Protein AF-A0A1B6MSQ4-F1 (afdb_monomer_lite)

Organism: NCBI:txid36148

Foldseek 3Di:
DPPDDDDPVRCPPDQADPVPRHGDDPDDDDPVVVVVVLQDFDFAPQPPGRDTAGRVGDCCNVVPQRDWDADPVDRDIDRNVCNVVCCCPVVVVADEAADDDPDDDDPPDDPLDWDKDWHWYAYPNHIDIDIDIDDSCVVPPD

pLDDT: mean 85.63, std 10.19, range [42.62, 96.56]

Structure (mmCIF, N/CA/C/O backbone):
data_AF-A0A1B6MSQ4-F1
#
_entry.id   AF-A0A1B6MSQ4-F1
#
loop_
_atom_site.group_PDB
_atom_site.id
_atom_site.type_symbol
_atom_site.label_atom_id
_atom_site.label_alt_id
_atom_site.label_comp_id
_atom_site.label_asym_id
_atom_site.label_entity_id
_atom_site.label_seq_id
_atom_site.pdbx_PDB_ins_code
_atom_site.Cartn_x
_atom_site.Cartn_y
_atom_site.Cartn_z
_atom_site.occupancy
_atom_site.B_iso_or_equiv
_atom_site.auth_seq_id
_atom_site.auth_comp_id
_atom_site.auth_asym_id
_atom_site.auth_atom_id
_atom_site.pdbx_PDB_model_num
ATOM 1 N N . VAL A 1 1 ? -22.504 -5.077 39.382 1.00 49.75 1 VAL A N 1
ATOM 2 C CA . VAL A 1 1 ? -21.804 -4.067 38.550 1.00 49.75 1 VAL A CA 1
ATOM 3 C C . VAL A 1 1 ? -22.220 -4.302 37.110 1.00 49.75 1 VAL A C 1
ATOM 5 O O . VAL A 1 1 ? -22.017 -5.408 36.628 1.00 49.75 1 VAL A O 1
ATOM 8 N N . ASN A 1 2 ? -22.830 -3.316 36.450 1.00 59.34 2 ASN A N 1
ATOM 9 C CA . ASN A 1 2 ? -23.130 -3.390 35.017 1.00 59.34 2 ASN A CA 1
ATOM 10 C C . ASN A 1 2 ? -21.848 -3.017 34.259 1.00 59.34 2 ASN A C 1
ATOM 12 O O . ASN A 1 2 ? -21.526 -1.840 34.126 1.00 59.34 2 ASN A O 1
ATOM 16 N N . GLY A 1 3 ? -21.047 -4.013 33.881 1.00 75.25 3 GLY A N 1
ATOM 17 C CA . GLY A 1 3 ? -19.721 -3.817 33.285 1.00 75.25 3 GLY A CA 1
ATOM 18 C C . GLY A 1 3 ? -19.771 -3.388 31.816 1.00 75.25 3 GLY A C 1
ATOM 19 O O . GLY A 1 3 ? -19.334 -4.142 30.955 1.00 75.25 3 GLY A O 1
ATOM 20 N N . HIS A 1 4 ? -20.309 -2.202 31.515 1.00 83.69 4 HIS A N 1
ATOM 21 C CA . HIS A 1 4 ? -20.303 -1.651 30.156 1.00 83.69 4 HIS A CA 1
ATOM 22 C C . HIS A 1 4 ? -18.976 -0.948 29.856 1.00 83.69 4 HIS A C 1
ATOM 24 O O . HIS A 1 4 ? -18.609 0.023 30.520 1.00 83.69 4 HIS A O 1
ATOM 30 N N . LEU A 1 5 ? -18.268 -1.436 28.839 1.00 84.62 5 LEU A N 1
ATOM 31 C CA . LEU A 1 5 ? -16.985 -0.898 28.395 1.00 84.62 5 LEU A CA 1
ATOM 32 C C . LEU A 1 5 ? -17.186 0.013 27.181 1.00 84.62 5 LEU A C 1
ATOM 34 O O . LEU A 1 5 ? -17.894 -0.342 26.242 1.00 84.62 5 LEU A O 1
ATOM 38 N N . LEU A 1 6 ? -16.531 1.173 27.192 1.00 84.62 6 LEU A N 1
ATOM 39 C CA . LEU A 1 6 ? -16.434 2.086 26.052 1.00 84.62 6 LEU A CA 1
ATOM 40 C C . LEU A 1 6 ? -14.961 2.419 25.813 1.00 84.62 6 LEU A C 1
ATOM 42 O O . LEU A 1 6 ? -14.195 2.560 26.770 1.00 84.62 6 LEU A O 1
ATOM 46 N N . CYS A 1 7 ? -14.564 2.575 24.549 1.00 85.44 7 CYS A N 1
ATOM 47 C CA . CYS A 1 7 ? -13.234 3.087 24.234 1.00 85.44 7 CYS A CA 1
ATOM 48 C C . CYS A 1 7 ? -13.124 4.570 24.633 1.00 85.44 7 CYS A C 1
ATOM 50 O O . CYS A 1 7 ? -14.132 5.270 24.763 1.00 85.44 7 CYS A O 1
ATOM 52 N N . GLY A 1 8 ? -11.893 5.061 24.807 1.00 82.25 8 GLY A N 1
ATOM 53 C CA . GLY A 1 8 ? -11.646 6.448 25.215 1.00 82.25 8 GLY A CA 1
ATOM 54 C C . GLY A 1 8 ? -12.321 7.467 24.293 1.00 82.25 8 GLY A C 1
ATOM 55 O O . GLY A 1 8 ? -12.971 8.381 24.786 1.00 82.25 8 GLY A O 1
ATOM 56 N N . GLY A 1 9 ? -12.260 7.249 22.974 1.00 86.44 9 GLY A N 1
ATOM 57 C CA . GLY A 1 9 ? -12.909 8.118 21.987 1.00 86.44 9 GLY A CA 1
ATOM 58 C C . GLY A 1 9 ? -14.434 8.155 22.117 1.00 86.44 9 GLY A C 1
ATOM 59 O O . GLY A 1 9 ? -15.012 9.234 22.109 1.00 86.44 9 GLY A O 1
ATOM 60 N N . CYS A 1 10 ? -15.085 7.004 22.314 1.00 87.19 10 CYS A N 1
ATOM 61 C CA . CYS A 1 10 ? -16.539 6.936 22.494 1.00 87.19 10 CYS A CA 1
ATOM 62 C C . CYS A 1 10 ? -17.005 7.447 23.866 1.00 87.19 10 CYS A C 1
ATOM 64 O O . CYS A 1 10 ? -18.160 7.837 23.999 1.00 87.19 10 CYS A O 1
ATOM 66 N N . LYS A 1 11 ? -16.140 7.434 24.890 1.00 87.00 11 LYS A N 1
ATOM 67 C CA . LYS A 1 11 ? -16.438 8.020 26.208 1.00 87.00 11 LYS A CA 1
ATOM 68 C C . LYS A 1 11 ? -16.341 9.548 26.188 1.00 87.00 11 LYS A C 1
ATOM 70 O O . LYS A 1 11 ? -17.027 10.203 26.973 1.00 87.00 11 LYS A O 1
ATOM 75 N N . THR A 1 12 ? -15.494 10.125 25.335 1.00 87.12 12 THR A N 1
ATOM 76 C CA . THR A 1 12 ? -15.294 11.577 25.267 1.00 87.12 12 THR A CA 1
ATOM 77 C C . THR A 1 12 ? -16.622 12.307 25.070 1.00 87.12 12 THR A C 1
ATOM 79 O O . THR A 1 12 ? -17.349 12.054 24.117 1.00 87.12 12 THR A O 1
ATOM 82 N N . GLY A 1 13 ? -16.941 13.224 25.987 1.00 85.94 13 GLY A N 1
ATOM 83 C CA . GLY A 1 13 ? -18.178 14.009 25.944 1.00 85.94 13 GLY A CA 1
ATOM 84 C C . GLY A 1 13 ? -19.394 13.359 26.616 1.00 85.94 13 GLY A C 1
ATOM 85 O O . GLY A 1 13 ? -20.425 14.017 26.739 1.00 85.94 13 GLY A O 1
ATOM 86 N N . LEU A 1 14 ? -19.289 12.120 27.113 1.00 89.19 14 LEU A N 1
ATOM 87 C CA . LEU A 1 14 ? -20.363 11.446 27.849 1.00 89.19 14 LEU A CA 1
ATOM 88 C C . LEU A 1 14 ? -20.107 11.477 29.363 1.00 89.19 14 LEU A C 1
ATOM 90 O O . LEU A 1 14 ? -19.044 11.074 29.835 1.00 89.19 14 LEU A O 1
ATOM 94 N N . LYS A 1 15 ? -21.109 11.915 30.136 1.00 87.94 15 LYS A N 1
ATOM 95 C CA . LYS A 1 15 ? -21.097 11.838 31.612 1.00 87.94 15 LYS A CA 1
ATOM 96 C C . LYS A 1 15 ? -21.634 10.501 32.127 1.00 87.94 15 LYS A C 1
ATOM 98 O O . LYS A 1 15 ? -21.076 9.934 33.064 1.00 87.94 15 LYS A O 1
ATOM 103 N N . ASP A 1 16 ? -22.657 9.981 31.454 1.00 91.00 16 ASP A N 1
ATOM 104 C CA . ASP A 1 16 ? -23.364 8.760 31.826 1.00 91.00 16 ASP A CA 1
ATOM 105 C C . ASP A 1 16 ? -23.311 7.724 30.698 1.00 91.00 16 ASP A C 1
ATOM 107 O O . ASP A 1 16 ? -23.206 8.056 29.515 1.00 91.00 16 ASP A O 1
ATOM 111 N N . CYS A 1 17 ? -23.407 6.447 31.064 1.00 88.25 17 CYS A N 1
ATOM 112 C CA . CYS A 1 17 ? -23.459 5.340 30.122 1.00 88.25 17 CYS A CA 1
ATOM 113 C C . CYS A 1 17 ? -24.724 5.430 29.247 1.00 88.25 17 CYS A C 1
ATOM 115 O O . CYS A 1 17 ? -25.828 5.465 29.793 1.00 88.25 17 CYS A O 1
ATOM 117 N N . PRO A 1 18 ? -24.619 5.369 27.907 1.00 89.94 18 PRO A N 1
ATOM 118 C CA . PRO A 1 18 ? -25.787 5.448 27.028 1.00 89.94 18 PRO A CA 1
ATOM 119 C C . PRO A 1 18 ? -26.737 4.248 27.185 1.00 89.94 18 PRO A C 1
ATOM 121 O O . PRO A 1 18 ? -27.929 4.371 26.918 1.00 89.94 18 PRO A O 1
ATOM 124 N N . THR A 1 19 ? -26.233 3.101 27.656 1.00 89.50 19 THR A N 1
ATOM 125 C CA . THR A 1 19 ? -27.015 1.865 27.811 1.00 89.50 19 THR A CA 1
ATOM 126 C C . THR A 1 19 ? -27.775 1.809 29.135 1.00 89.50 19 THR A C 1
ATOM 128 O O . THR A 1 19 ? -28.950 1.458 29.153 1.00 89.50 19 THR A O 1
ATOM 131 N N . CYS A 1 20 ? -27.125 2.140 30.259 1.00 91.56 20 CYS A N 1
ATOM 132 C CA . CYS A 1 20 ? -27.728 2.012 31.596 1.00 91.56 20 CYS A CA 1
ATOM 133 C C . CYS A 1 20 ? -27.942 3.338 32.339 1.00 91.56 20 CYS A C 1
ATOM 135 O O . CYS A 1 20 ? -28.482 3.318 33.441 1.00 91.56 20 CYS A O 1
ATOM 137 N N . ARG A 1 21 ? -27.527 4.476 31.763 1.00 90.19 21 ARG A N 1
ATOM 138 C CA . ARG A 1 21 ? -27.639 5.833 32.337 1.00 90.19 21 ARG A CA 1
ATOM 139 C C . ARG A 1 21 ? -26.936 6.029 33.688 1.00 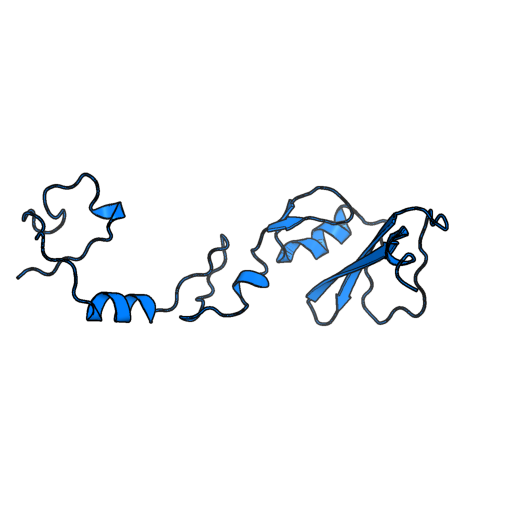90.19 21 ARG A C 1
ATOM 141 O O . ARG A 1 21 ? -27.248 6.964 34.412 1.00 90.19 21 ARG A O 1
ATOM 148 N N . GLN A 1 22 ? -25.994 5.152 34.036 1.00 89.25 22 GLN A N 1
ATOM 149 C CA . GLN A 1 22 ? -25.162 5.286 35.235 1.00 89.25 22 GLN A CA 1
ATOM 150 C C . GLN A 1 22 ? -23.875 6.053 34.914 1.00 89.25 22 GLN A C 1
ATOM 152 O O . GLN A 1 22 ? -23.328 5.888 33.821 1.00 89.25 22 GLN A O 1
ATOM 157 N N . GLN A 1 23 ? -23.370 6.833 35.875 1.00 88.19 23 GLN A N 1
ATOM 158 C CA . GLN A 1 23 ? -22.077 7.511 35.748 1.00 88.19 23 GLN A CA 1
ATOM 159 C C . GLN A 1 23 ? -20.950 6.510 35.500 1.00 88.19 23 GLN A C 1
ATOM 161 O O . GLN A 1 23 ? -20.929 5.405 36.053 1.00 88.19 23 GLN A O 1
ATOM 166 N N . PHE A 1 24 ? -19.986 6.911 34.674 1.00 85.81 24 PHE A N 1
ATOM 167 C CA . PHE A 1 24 ? -18.800 6.098 34.448 1.00 85.81 24 PHE A CA 1
ATOM 168 C C . PHE A 1 24 ? -17.953 5.999 35.713 1.00 85.81 24 PHE A C 1
ATOM 170 O O . PHE A 1 24 ? -17.688 6.995 36.379 1.00 85.81 24 PHE A O 1
ATOM 177 N N . SER A 1 25 ? -17.449 4.798 35.988 1.00 82.06 25 SER A N 1
ATOM 178 C CA . SER A 1 25 ? -16.410 4.624 36.996 1.00 82.06 25 SER A CA 1
ATOM 179 C C . SER A 1 25 ? -15.112 5.318 36.562 1.00 82.06 25 SER A C 1
ATOM 181 O O . SER A 1 25 ? -14.761 5.331 35.375 1.00 82.06 25 SER A O 1
ATOM 183 N N . GLU A 1 26 ? -14.378 5.864 37.532 1.00 78.25 26 GLU A N 1
ATOM 184 C CA . GLU A 1 26 ? -12.991 6.312 37.348 1.00 78.25 26 GLU A CA 1
ATOM 185 C C . GLU A 1 26 ? -12.004 5.135 37.284 1.00 78.25 26 GLU A C 1
ATOM 187 O O . GLU A 1 26 ? -10.864 5.291 36.843 1.00 78.25 26 GLU A O 1
ATOM 192 N N . VAL A 1 27 ? -12.446 3.936 37.682 1.00 78.75 27 VAL A N 1
ATOM 193 C CA . VAL A 1 27 ? -11.639 2.719 37.636 1.00 78.75 27 VAL A CA 1
ATOM 194 C C . VAL A 1 27 ? -11.386 2.341 36.179 1.00 78.75 27 VAL A C 1
ATOM 196 O O . VAL A 1 27 ? -12.312 2.097 35.402 1.00 78.75 27 VAL A O 1
ATOM 199 N N . LYS A 1 28 ? -10.106 2.289 35.804 1.00 75.12 28 LYS A N 1
ATOM 200 C CA . LYS A 1 28 ? -9.688 1.854 34.470 1.00 75.12 28 LYS A CA 1
ATOM 201 C C . LYS A 1 28 ? -10.002 0.363 34.271 1.00 75.12 28 LYS A C 1
ATOM 203 O O . LYS A 1 28 ? -9.918 -0.401 35.236 1.00 75.12 28 LYS A O 1
ATOM 208 N N . PRO A 1 29 ? -10.319 -0.072 33.035 1.00 78.38 29 PRO A N 1
ATOM 209 C CA . PRO A 1 29 ? -10.441 -1.490 32.713 1.00 78.38 29 PRO A CA 1
ATOM 210 C C . PRO A 1 29 ? -9.205 -2.269 33.174 1.00 78.38 29 PRO A C 1
ATOM 212 O O . PRO A 1 29 ? -8.087 -1.749 33.157 1.00 78.38 29 PRO A O 1
ATOM 215 N N . THR A 1 30 ? -9.404 -3.516 33.597 1.00 81.25 30 THR A N 1
ATOM 216 C CA . THR A 1 30 ? -8.301 -4.362 34.057 1.00 81.25 30 THR A CA 1
ATOM 217 C C . THR A 1 30 ? -7.332 -4.650 32.913 1.00 81.25 30 THR A C 1
ATOM 219 O O . THR A 1 30 ? -7.728 -4.750 31.751 1.00 81.25 30 THR A O 1
ATOM 222 N N . ARG A 1 31 ? -6.053 -4.858 33.248 1.00 82.19 31 ARG A N 1
ATOM 223 C CA . ARG A 1 31 ? -5.012 -5.251 32.283 1.00 82.19 31 ARG A CA 1
ATOM 224 C C . ARG A 1 31 ? -5.423 -6.468 31.443 1.00 82.19 31 ARG A C 1
ATOM 226 O O . ARG A 1 31 ? -5.102 -6.525 30.263 1.00 82.19 31 ARG A O 1
ATOM 233 N N . THR A 1 32 ? -6.162 -7.405 32.033 1.00 84.81 32 THR A N 1
ATOM 234 C CA . THR A 1 32 ? -6.684 -8.593 31.347 1.00 84.81 32 THR A CA 1
ATOM 235 C C . THR A 1 32 ? -7.574 -8.233 30.157 1.00 84.81 32 THR A C 1
ATOM 237 O O . THR A 1 32 ? -7.448 -8.852 29.110 1.00 84.81 32 THR A O 1
ATOM 240 N N . ILE A 1 33 ? -8.437 -7.218 30.278 1.00 84.75 33 ILE A N 1
ATOM 241 C CA . ILE A 1 33 ? -9.308 -6.784 29.175 1.00 84.75 33 ILE A CA 1
ATOM 242 C C . ILE A 1 33 ? -8.470 -6.232 28.022 1.00 84.75 33 ILE A C 1
ATOM 244 O O . ILE A 1 33 ? -8.709 -6.592 26.875 1.00 84.75 33 ILE A O 1
ATOM 248 N N . THR A 1 34 ? -7.464 -5.407 28.317 1.00 82.56 34 THR A N 1
ATOM 249 C CA . THR A 1 34 ? -6.555 -4.875 27.291 1.00 82.56 34 THR A CA 1
ATOM 250 C C . THR A 1 34 ? -5.799 -5.996 26.582 1.00 82.56 34 THR A C 1
ATOM 252 O O . THR A 1 34 ? -5.786 -6.034 25.362 1.00 82.56 34 THR A O 1
ATOM 255 N N . GLN A 1 35 ? -5.272 -6.973 27.326 1.00 87.75 35 GLN A N 1
ATOM 256 C CA . GLN A 1 35 ? -4.574 -8.125 26.745 1.00 87.75 35 GLN A CA 1
ATOM 257 C C . GLN A 1 35 ? -5.473 -8.983 25.849 1.00 87.75 35 GLN A C 1
ATOM 259 O O . GLN A 1 35 ? -5.011 -9.499 24.837 1.00 87.75 35 GLN A O 1
ATOM 264 N N . VAL A 1 36 ? -6.749 -9.143 26.216 1.00 88.25 36 VAL A N 1
ATOM 265 C CA . VAL A 1 36 ? -7.723 -9.844 25.372 1.00 88.25 36 VAL A CA 1
ATOM 266 C C . VAL A 1 36 ? -7.965 -9.060 24.088 1.00 88.25 36 VAL A C 1
ATOM 268 O O . VAL A 1 36 ? -7.920 -9.660 23.023 1.00 88.25 36 VAL A O 1
ATOM 271 N N . LEU A 1 37 ? -8.179 -7.743 24.172 1.00 85.44 37 LEU A N 1
ATOM 272 C CA . LEU A 1 37 ? -8.384 -6.890 22.997 1.00 85.44 37 LEU A CA 1
ATOM 273 C C . LEU A 1 37 ? -7.176 -6.914 22.051 1.00 85.44 37 LEU A C 1
ATOM 275 O O . LEU A 1 37 ? -7.363 -7.061 20.849 1.00 85.44 37 LEU A O 1
ATOM 279 N N . ASP A 1 38 ? -5.960 -6.842 22.593 1.00 86.12 38 ASP A N 1
ATOM 280 C CA . ASP A 1 38 ? -4.717 -6.867 21.812 1.00 86.12 38 ASP A CA 1
ATOM 281 C C . ASP A 1 38 ? -4.468 -8.226 21.136 1.00 86.12 38 ASP A C 1
ATOM 283 O O . ASP A 1 38 ? -3.752 -8.301 20.143 1.00 86.12 38 ASP A O 1
ATOM 287 N N . ALA A 1 39 ? -5.056 -9.305 21.661 1.00 88.75 39 ALA A N 1
ATOM 288 C CA . ALA A 1 39 ? -4.966 -10.651 21.101 1.00 88.75 39 ALA A CA 1
ATOM 289 C C . ALA A 1 39 ? -6.052 -10.954 20.052 1.00 88.75 39 ALA A C 1
ATOM 291 O O . ALA A 1 39 ? -6.069 -12.053 19.491 1.00 88.75 39 ALA A O 1
ATOM 292 N N . LEU A 1 40 ? -6.971 -10.021 19.782 1.00 89.44 40 LEU A N 1
ATOM 293 C CA . LEU A 1 40 ? -7.979 -10.196 18.741 1.00 89.44 40 LEU A CA 1
ATOM 294 C C . LEU A 1 40 ? -7.416 -9.793 17.371 1.00 89.44 40 LEU A C 1
ATOM 296 O O . LEU A 1 40 ? -6.747 -8.766 17.261 1.00 89.44 40 LEU A O 1
ATOM 300 N N . PRO A 1 41 ? -7.715 -10.555 16.304 1.00 90.69 41 PRO A N 1
ATOM 301 C CA . PRO A 1 41 ? -7.441 -10.111 14.947 1.00 90.69 41 PRO A CA 1
ATOM 302 C C . PRO A 1 41 ? -8.132 -8.777 14.657 1.00 90.69 41 PRO A C 1
ATOM 304 O O . PRO A 1 41 ? -9.305 -8.584 14.992 1.00 90.69 41 PRO A O 1
ATOM 307 N N . THR A 1 42 ? -7.422 -7.872 13.999 1.00 89.81 42 THR A N 1
ATOM 308 C CA . THR A 1 42 ? -7.964 -6.587 13.549 1.00 89.81 42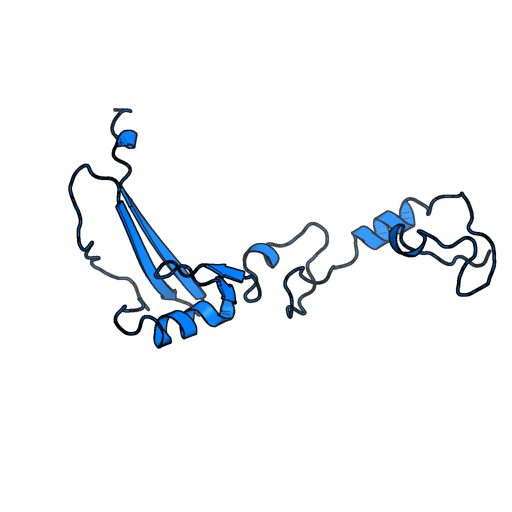 THR A CA 1
ATOM 309 C C . THR A 1 42 ? -8.301 -6.663 12.069 1.00 89.81 42 THR A C 1
ATOM 311 O O . THR A 1 42 ? -7.752 -7.481 11.342 1.00 89.81 42 THR A O 1
ATOM 314 N N . ARG A 1 43 ? -9.216 -5.826 11.578 1.00 92.06 43 ARG A N 1
ATOM 315 C CA . ARG A 1 43 ? -9.395 -5.690 10.125 1.00 92.06 43 ARG A CA 1
ATOM 316 C C . ARG A 1 43 ? -8.194 -4.959 9.532 1.00 92.06 43 ARG A C 1
ATOM 318 O O . ARG A 1 43 ? -7.672 -4.045 10.168 1.00 92.06 43 ARG A O 1
ATOM 325 N N . CYS A 1 44 ? -7.807 -5.337 8.317 1.00 94.00 44 CYS A N 1
ATOM 326 C CA . CYS A 1 44 ? -6.830 -4.596 7.529 1.00 94.00 44 CYS A CA 1
ATOM 327 C C . CYS A 1 44 ? -7.192 -3.102 7.480 1.00 94.00 44 CYS A C 1
ATOM 329 O O . CYS A 1 44 ? -8.355 -2.746 7.272 1.00 94.00 44 CYS A O 1
ATOM 331 N N . LYS A 1 45 ? -6.197 -2.223 7.644 1.00 92.62 45 LYS A N 1
ATOM 332 C CA . LYS A 1 45 ? -6.400 -0.765 7.599 1.00 92.62 45 LYS A CA 1
ATOM 333 C C . LYS A 1 45 ? -6.818 -0.216 6.232 1.00 92.62 45 LYS A C 1
ATOM 335 O O . LYS A 1 45 ? -7.324 0.904 6.158 1.00 92.62 45 LYS A O 1
ATOM 340 N N . HIS A 1 46 ? -6.571 -0.957 5.151 1.00 94.44 46 HIS A N 1
ATOM 341 C CA . HIS A 1 46 ? -6.856 -0.498 3.792 1.00 94.44 46 HIS A CA 1
ATOM 342 C C . HIS A 1 46 ? -8.346 -0.616 3.484 1.00 94.44 46 HIS A C 1
ATOM 344 O O . HIS A 1 46 ? -8.968 -1.656 3.716 1.00 94.44 46 HIS A O 1
ATOM 350 N N . LYS A 1 47 ? -8.929 0.463 2.949 1.00 92.00 47 LYS A N 1
ATOM 351 C CA . LYS A 1 47 ? -10.361 0.518 2.628 1.00 92.00 47 LYS A CA 1
ATOM 352 C C . LYS A 1 47 ? -10.737 -0.620 1.678 1.00 92.00 47 LYS A C 1
ATOM 354 O O . LYS A 1 47 ? -10.007 -0.919 0.742 1.00 92.00 47 LYS A O 1
ATOM 359 N N . ASN A 1 48 ? -11.912 -1.208 1.893 1.00 92.88 48 ASN A N 1
ATOM 360 C CA . ASN A 1 48 ? -12.465 -2.315 1.102 1.00 92.88 48 ASN A CA 1
ATOM 361 C C . ASN A 1 48 ? -11.724 -3.661 1.235 1.00 92.88 48 ASN A C 1
ATOM 363 O O . ASN A 1 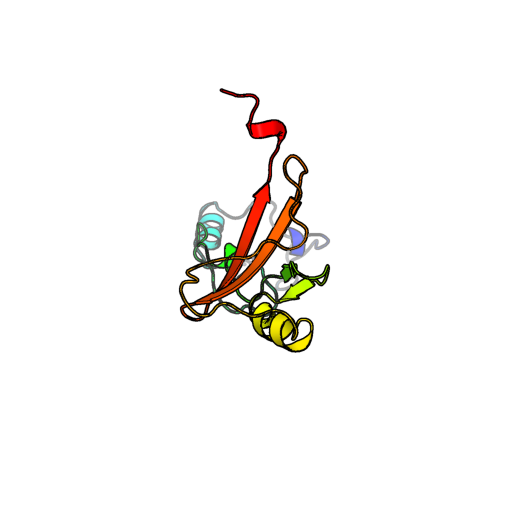48 ? -12.151 -4.633 0.616 1.00 92.88 48 ASN A O 1
ATOM 367 N N . CYS A 1 49 ? -10.676 -3.755 2.061 1.00 94.31 49 CYS A N 1
ATOM 368 C CA . CYS A 1 49 ? -10.103 -5.041 2.437 1.00 94.31 49 CYS A CA 1
ATOM 369 C C . CYS A 1 49 ? -10.868 -5.644 3.625 1.00 94.31 49 CYS A C 1
ATOM 371 O O . CYS A 1 49 ? -11.011 -5.022 4.677 1.00 94.31 49 CYS A O 1
ATOM 373 N N . GLU A 1 50 ? -11.341 -6.880 3.472 1.00 94.50 50 GLU A N 1
ATOM 374 C CA . GLU A 1 50 ? -12.076 -7.599 4.523 1.00 94.50 50 GLU A CA 1
ATOM 375 C C . GLU A 1 50 ? -11.208 -8.591 5.309 1.00 94.50 50 GLU A C 1
ATOM 377 O O . GLU A 1 50 ? -11.698 -9.258 6.220 1.00 94.50 50 GLU A O 1
ATOM 382 N N . VAL A 1 51 ? -9.916 -8.684 4.981 1.00 93.69 51 VAL A N 1
ATOM 383 C CA . VAL A 1 51 ? -8.978 -9.594 5.646 1.00 93.69 51 VAL A CA 1
ATOM 384 C C . VAL A 1 51 ? -8.742 -9.154 7.089 1.00 93.69 51 VAL A C 1
ATOM 386 O O . VAL A 1 51 ? -8.510 -7.975 7.372 1.00 93.69 51 VAL A O 1
ATOM 389 N N . CYS A 1 52 ? -8.771 -10.125 8.001 1.00 92.75 52 CYS A N 1
ATOM 390 C CA . CYS A 1 52 ? -8.349 -9.932 9.380 1.00 92.75 52 CYS A CA 1
ATOM 391 C C . CYS A 1 52 ? -6.844 -10.198 9.518 1.00 92.75 52 CYS A C 1
ATOM 393 O O . CYS A 1 52 ? -6.373 -11.288 9.199 1.00 92.75 52 CYS A O 1
ATOM 395 N N . VAL A 1 53 ? -6.122 -9.207 10.028 1.00 92.31 53 VAL A N 1
ATOM 396 C CA . VAL A 1 53 ? -4.691 -9.217 10.326 1.00 92.31 53 VAL A CA 1
ATOM 397 C C . VAL A 1 53 ? -4.472 -9.804 11.713 1.00 92.31 53 VAL A C 1
ATOM 399 O O . VAL A 1 53 ? -5.230 -9.539 12.654 1.00 92.31 53 VAL A O 1
ATOM 402 N N . ARG A 1 54 ? -3.436 -10.632 11.851 1.00 87.69 54 ARG A N 1
ATOM 403 C CA . ARG A 1 54 ? -3.124 -11.275 13.130 1.00 87.69 54 ARG A CA 1
ATOM 404 C C . ARG A 1 54 ? -2.596 -10.273 14.169 1.00 87.69 54 ARG A C 1
ATOM 406 O O . ARG A 1 54 ? -1.901 -9.319 13.814 1.00 87.69 54 ARG A O 1
ATOM 413 N N . PRO A 1 55 ? -2.841 -10.527 15.466 1.00 81.12 55 PRO A N 1
ATOM 414 C CA . PRO A 1 55 ? -2.139 -9.845 16.550 1.00 81.12 55 PRO A CA 1
ATOM 415 C C . PRO A 1 55 ? -0.621 -9.940 16.371 1.00 81.12 55 PRO A C 1
ATOM 417 O O . PRO A 1 55 ? -0.100 -11.023 16.112 1.00 81.12 55 PRO A O 1
ATOM 420 N N . GLY A 1 56 ? 0.088 -8.820 16.517 1.00 76.12 56 GLY A N 1
ATOM 421 C CA . GLY A 1 56 ? 1.528 -8.740 16.234 1.00 76.12 56 GLY A CA 1
ATOM 422 C C . GLY A 1 56 ? 1.872 -8.418 14.776 1.00 76.12 56 GLY A C 1
ATOM 423 O O . GLY A 1 56 ? 3.048 -8.242 14.467 1.00 76.12 56 GLY A O 1
ATOM 424 N N . GLY A 1 57 ? 0.856 -8.263 13.922 1.00 73.00 57 GLY A N 1
ATOM 425 C CA . GLY A 1 57 ? 1.009 -7.958 12.508 1.00 73.00 57 GLY A CA 1
ATOM 426 C C . GLY A 1 57 ? 1.374 -9.189 11.683 1.00 73.00 57 GLY A C 1
ATOM 427 O O . GLY A 1 57 ? 2.051 -10.110 12.134 1.00 73.00 57 GLY A O 1
ATOM 428 N N . ASP A 1 58 ? 0.918 -9.188 10.444 1.00 82.00 58 ASP A N 1
ATOM 429 C CA . ASP A 1 58 ? 1.510 -9.949 9.353 1.00 82.00 58 ASP A CA 1
ATOM 430 C C . ASP A 1 58 ? 1.940 -8.949 8.266 1.00 82.00 58 ASP A C 1
ATOM 432 O O . ASP A 1 58 ? 1.797 -7.729 8.408 1.00 82.00 58 ASP A O 1
ATOM 436 N N . ASP A 1 59 ? 2.517 -9.447 7.182 1.00 89.56 59 ASP A N 1
ATOM 437 C CA . ASP A 1 59 ? 2.913 -8.620 6.049 1.00 89.56 59 ASP A CA 1
ATOM 438 C C . ASP A 1 59 ? 1.734 -8.255 5.130 1.00 89.56 59 ASP A C 1
ATOM 440 O O . ASP A 1 59 ? 1.926 -7.531 4.148 1.00 89.56 59 ASP A O 1
ATOM 444 N N . HIS A 1 60 ? 0.498 -8.659 5.465 1.00 92.81 60 HIS A N 1
ATOM 445 C CA . HIS A 1 60 ? -0.679 -8.394 4.644 1.00 92.81 60 HIS A CA 1
ATOM 446 C C . HIS A 1 60 ? -0.858 -6.903 4.402 1.00 92.81 60 HIS A C 1
ATOM 448 O O . HIS A 1 60 ? -1.041 -6.492 3.266 1.00 92.81 60 HIS A O 1
ATOM 454 N N . GLU A 1 61 ? -0.797 -6.064 5.438 1.00 91.94 61 GLU A N 1
ATOM 455 C CA . GLU A 1 61 ? -1.018 -4.627 5.251 1.00 91.94 61 GLU A CA 1
ATOM 456 C C . GLU A 1 61 ? 0.050 -3.963 4.378 1.00 91.94 61 GLU A C 1
ATOM 458 O O . GLU A 1 61 ? -0.226 -2.930 3.771 1.00 91.94 61 GLU A O 1
ATOM 463 N N . LYS A 1 62 ? 1.257 -4.532 4.315 1.00 90.88 62 LYS A N 1
ATOM 464 C CA . LYS A 1 62 ? 2.341 -4.047 3.454 1.00 90.88 62 LYS A CA 1
ATOM 465 C C . LYS A 1 62 ? 2.114 -4.435 1.992 1.00 90.88 62 LYS A C 1
ATOM 467 O O . LYS A 1 62 ? 2.484 -3.688 1.094 1.00 90.88 62 LYS A O 1
ATOM 472 N N . TYR A 1 63 ? 1.494 -5.586 1.751 1.00 90.19 63 TYR A N 1
ATOM 473 C CA . TYR A 1 63 ? 1.291 -6.150 0.412 1.00 90.19 63 TYR A CA 1
ATOM 474 C C . TYR A 1 63 ? -0.186 -6.250 0.017 1.00 90.19 63 TYR A C 1
ATOM 476 O O . TYR A 1 63 ? -0.557 -6.985 -0.896 1.00 90.19 63 TYR A O 1
ATOM 484 N N . CYS A 1 64 ? -1.053 -5.513 0.706 1.00 93.00 64 CYS A N 1
ATOM 485 C CA . CYS A 1 64 ? -2.486 -5.576 0.491 1.00 93.00 64 CYS A CA 1
ATOM 486 C C . CYS A 1 64 ? -2.813 -5.042 -0.901 1.00 93.00 64 CYS A C 1
ATOM 488 O O . CYS A 1 64 ? -2.456 -3.914 -1.227 1.00 93.00 64 CYS A O 1
ATOM 490 N N . GLY A 1 65 ? -3.563 -5.798 -1.703 1.00 93.50 65 GLY A N 1
ATOM 491 C CA . GLY A 1 65 ? -4.012 -5.327 -3.018 1.00 93.50 65 GLY A CA 1
ATOM 492 C C . GLY A 1 65 ? -4.950 -4.112 -2.957 1.00 93.50 65 GLY A C 1
ATOM 493 O O . GLY A 1 65 ? -5.165 -3.463 -3.970 1.00 93.50 65 GLY A O 1
ATOM 494 N N . PHE A 1 66 ? -5.507 -3.788 -1.788 1.00 95.62 66 PHE A N 1
ATOM 495 C CA . PHE A 1 66 ? -6.339 -2.598 -1.588 1.00 95.62 66 PHE A CA 1
ATOM 496 C C . PHE A 1 66 ? -5.553 -1.362 -1.139 1.00 95.62 66 PHE A C 1
ATOM 498 O O . PHE A 1 66 ? -6.153 -0.307 -0.931 1.00 95.62 66 PHE A O 1
ATOM 505 N N . GLN A 1 67 ? -4.235 -1.479 -0.956 1.00 94.81 67 GLN A N 1
ATOM 506 C CA . GLN A 1 67 ? -3.410 -0.309 -0.690 1.00 94.81 67 GLN A CA 1
ATOM 507 C C . GLN A 1 67 ? -3.394 0.610 -1.914 1.00 94.81 67 GLN A C 1
ATOM 509 O O . GLN A 1 67 ? -3.436 0.136 -3.050 1.00 94.81 67 GLN A O 1
ATOM 514 N N . ILE A 1 68 ? -3.321 1.915 -1.674 1.00 95.44 68 ILE A N 1
ATOM 515 C CA . ILE A 1 68 ? -3.068 2.890 -2.734 1.00 95.44 68 ILE A CA 1
ATOM 516 C C . ILE A 1 68 ? -1.571 2.878 -3.047 1.00 95.44 68 ILE A C 1
ATOM 518 O O . ILE A 1 68 ? -0.746 2.793 -2.137 1.00 95.44 68 ILE A O 1
ATOM 522 N N . THR A 1 69 ? -1.233 2.907 -4.330 1.00 93.81 69 THR A N 1
ATOM 523 C CA . THR A 1 69 ? 0.136 2.901 -4.836 1.00 93.81 69 THR A CA 1
ATOM 524 C C . THR A 1 69 ? 0.256 3.823 -6.042 1.00 93.81 69 THR A C 1
ATOM 526 O O . THR A 1 69 ? -0.711 4.009 -6.781 1.00 93.81 69 THR A O 1
ATOM 529 N N . ASP A 1 70 ? 1.450 4.367 -6.249 1.00 95.00 70 ASP A N 1
ATOM 530 C CA . ASP A 1 70 ? 1.738 5.227 -7.392 1.00 95.00 70 ASP A CA 1
ATOM 531 C C . ASP A 1 70 ? 2.082 4.380 -8.616 1.00 95.00 70 ASP A C 1
ATOM 533 O O . ASP A 1 70 ? 2.896 3.444 -8.546 1.00 95.00 70 ASP A O 1
ATOM 537 N N . CYS A 1 71 ? 1.528 4.753 -9.767 1.00 95.19 71 CYS A N 1
ATOM 538 C CA . CYS A 1 71 ? 2.123 4.350 -11.030 1.00 95.19 71 CYS A CA 1
ATOM 539 C C . CYS A 1 71 ? 3.550 4.923 -11.129 1.00 95.19 71 CYS A C 1
ATOM 541 O O . CYS A 1 71 ? 3.850 5.986 -10.595 1.00 95.19 71 CYS A O 1
ATOM 543 N N . LYS A 1 72 ? 4.475 4.200 -11.768 1.00 93.06 72 LYS A N 1
ATOM 544 C CA . LYS A 1 72 ? 5.837 4.710 -12.022 1.00 93.06 72 LYS A CA 1
ATOM 545 C C . LYS A 1 72 ? 6.011 5.302 -13.418 1.00 93.06 72 LYS A C 1
ATOM 547 O O . LYS A 1 72 ? 7.017 5.949 -13.679 1.00 93.06 72 LYS A O 1
ATOM 552 N N . LEU A 1 73 ? 5.027 5.096 -14.291 1.00 91.69 73 LEU A N 1
ATOM 553 C CA . LEU A 1 73 ? 4.980 5.658 -15.644 1.00 91.69 73 LEU A CA 1
ATOM 554 C C . LEU A 1 73 ? 4.193 6.979 -15.697 1.00 91.69 73 LEU A C 1
ATOM 556 O O . LEU A 1 73 ? 4.308 7.728 -16.663 1.00 91.69 73 LEU A O 1
ATOM 560 N N . CYS A 1 74 ? 3.406 7.274 -14.661 1.00 91.50 74 CYS A N 1
ATOM 561 C CA . CYS A 1 74 ? 2.720 8.547 -14.454 1.00 91.50 74 CYS A CA 1
ATOM 562 C C . CYS A 1 74 ? 2.533 8.821 -12.957 1.00 91.50 74 CYS A C 1
ATOM 564 O O . CYS A 1 74 ? 2.703 7.927 -12.140 1.00 91.50 74 CYS A O 1
ATOM 566 N N . GLU A 1 75 ? 2.127 10.033 -12.584 1.00 87.25 75 GLU A N 1
ATOM 567 C CA . GLU A 1 75 ? 1.917 10.435 -11.181 1.00 87.25 75 GLU A CA 1
ATOM 568 C C . GLU A 1 75 ? 0.528 10.043 -10.626 1.00 87.25 75 GLU A C 1
ATOM 570 O O . GLU A 1 75 ? 0.036 10.643 -9.672 1.00 87.25 75 GLU A O 1
ATOM 575 N N . CYS A 1 76 ? -0.154 9.063 -11.231 1.00 95.69 76 CYS A N 1
ATOM 576 C CA . CYS A 1 76 ? -1.478 8.639 -10.777 1.00 95.69 76 CYS A CA 1
ATOM 577 C C . CYS A 1 76 ? -1.402 7.679 -9.583 1.00 95.69 76 CYS A C 1
ATOM 579 O O . CYS A 1 76 ? -0.735 6.644 -9.636 1.00 95.69 76 CYS A O 1
ATOM 581 N N . GLU A 1 77 ? -2.183 7.982 -8.547 1.00 96.38 77 GLU A N 1
ATOM 582 C CA . GLU A 1 77 ? -2.471 7.073 -7.438 1.00 96.38 77 GLU A CA 1
ATOM 583 C C . GLU A 1 77 ? -3.579 6.087 -7.833 1.00 96.38 77 GLU A C 1
ATOM 585 O O . GLU A 1 77 ? -4.679 6.486 -8.226 1.00 96.38 77 GLU A O 1
ATOM 590 N N . VAL A 1 78 ? -3.320 4.788 -7.694 1.00 95.69 78 VAL A N 1
ATOM 591 C CA . VAL A 1 78 ? -4.287 3.727 -8.003 1.00 95.69 78 VAL A CA 1
ATOM 592 C C . VAL A 1 78 ? -4.311 2.655 -6.920 1.00 95.69 78 VAL A C 1
ATOM 594 O O . VAL A 1 78 ? -3.400 2.519 -6.107 1.00 95.69 78 VAL A O 1
ATOM 597 N N . CYS A 1 79 ? -5.373 1.855 -6.899 1.00 95.62 79 CYS A N 1
ATOM 598 C CA . CYS A 1 79 ? -5.434 0.673 -6.051 1.00 95.62 79 CYS A CA 1
ATOM 599 C C . CYS A 1 79 ? -4.418 -0.372 -6.544 1.00 95.62 79 CYS A C 1
ATOM 601 O O . CYS A 1 79 ? -4.379 -0.684 -7.733 1.00 95.62 79 CYS A O 1
ATOM 603 N N . ALA A 1 80 ? -3.615 -0.959 -5.654 1.00 94.12 80 ALA A N 1
ATOM 604 C CA . ALA A 1 80 ? -2.535 -1.870 -6.042 1.00 94.12 80 ALA A CA 1
ATOM 605 C C . ALA A 1 80 ? -3.016 -3.103 -6.825 1.00 94.12 80 ALA A C 1
ATOM 607 O O . ALA A 1 80 ? -2.309 -3.593 -7.695 1.00 94.12 80 ALA A O 1
ATOM 608 N N . LYS A 1 81 ? -4.231 -3.599 -6.577 1.00 93.44 81 LYS A N 1
ATOM 609 C CA . LYS A 1 81 ? -4.833 -4.694 -7.359 1.00 93.44 81 LYS A CA 1
ATOM 610 C C . LYS A 1 81 ? -5.236 -4.270 -8.782 1.00 93.44 81 LYS A C 1
ATOM 612 O O . LYS A 1 81 ? -5.469 -5.132 -9.620 1.00 93.44 81 LYS A O 1
ATOM 617 N N . GLU A 1 82 ? -5.367 -2.969 -9.034 1.00 95.50 82 GLU A N 1
ATOM 618 C CA . GLU A 1 82 ? -5.813 -2.373 -1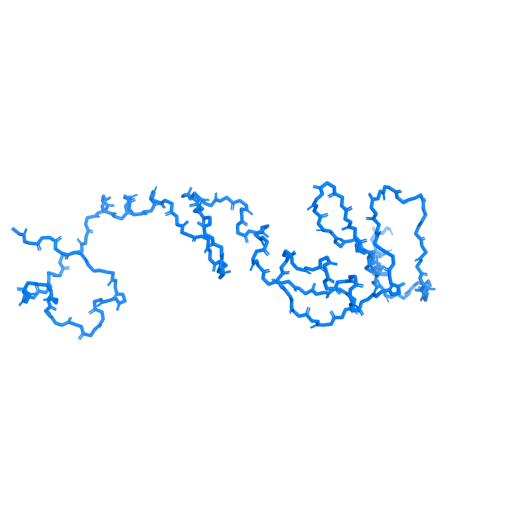0.302 1.00 95.50 82 GLU A CA 1
ATOM 619 C C . GLU A 1 82 ? -4.635 -1.849 -11.136 1.00 95.50 82 GLU A C 1
ATOM 621 O O . GLU A 1 82 ? -4.814 -1.568 -12.317 1.00 95.50 82 GLU A O 1
ATOM 626 N N . ILE A 1 83 ? -3.420 -1.787 -10.568 1.00 95.88 83 ILE A N 1
ATOM 627 C CA . ILE A 1 83 ? -2.225 -1.245 -11.237 1.00 95.88 83 ILE A CA 1
ATOM 628 C C . ILE A 1 83 ? -1.939 -1.917 -12.585 1.00 95.88 83 ILE A C 1
ATOM 630 O O . ILE A 1 83 ? -1.580 -1.245 -13.545 1.00 95.88 83 ILE A O 1
ATOM 634 N N . LEU A 1 84 ? -2.150 -3.233 -12.687 1.00 95.31 84 LEU A N 1
ATOM 635 C CA . LEU A 1 84 ? -1.936 -3.967 -13.931 1.00 95.31 84 LEU A CA 1
ATOM 636 C C . LEU A 1 84 ? -2.879 -3.481 -15.035 1.00 95.31 84 LEU A C 1
ATOM 638 O O . LEU A 1 84 ? -2.451 -3.274 -16.167 1.00 95.31 84 LEU A O 1
ATOM 642 N N . GLU A 1 85 ? -4.162 -3.332 -14.712 1.00 95.81 85 GLU A N 1
ATOM 643 C CA . GLU A 1 85 ? -5.163 -2.880 -15.678 1.00 95.81 85 GLU A CA 1
ATOM 644 C C . GLU A 1 85 ? -4.961 -1.405 -16.025 1.00 95.81 85 GLU A C 1
ATOM 646 O O . GLU A 1 85 ? -5.046 -1.053 -17.197 1.00 95.81 85 GLU A O 1
ATOM 651 N N . HIS A 1 86 ? -4.583 -0.575 -15.048 1.00 96.56 86 HIS A N 1
ATOM 652 C CA . HIS A 1 86 ? -4.172 0.808 -15.285 1.00 96.56 86 HIS A CA 1
ATOM 653 C C . HIS A 1 86 ? -3.020 0.892 -16.298 1.00 96.56 86 HIS A C 1
ATOM 655 O O . HIS A 1 86 ? -3.140 1.600 -17.292 1.00 96.56 86 HIS A O 1
ATOM 661 N N . VAL A 1 87 ? -1.938 0.124 -16.111 1.00 95.69 87 VAL A N 1
ATOM 662 C CA . VAL A 1 87 ? -0.796 0.131 -17.045 1.00 95.69 87 VAL A CA 1
ATOM 663 C C . VAL A 1 87 ? -1.213 -0.334 -18.442 1.00 95.69 87 VAL A C 1
ATOM 665 O O . VAL A 1 87 ? -0.818 0.279 -19.427 1.00 95.69 87 VAL A O 1
ATOM 668 N N . LYS A 1 88 ? -2.056 -1.366 -18.559 1.00 94.88 88 LYS A N 1
ATOM 669 C CA . LYS A 1 88 ? -2.547 -1.826 -19.872 1.00 94.88 88 LYS A CA 1
ATOM 670 C C . LYS A 1 88 ? -3.378 -0.776 -20.613 1.00 94.88 88 LYS A C 1
ATOM 672 O O . LYS A 1 88 ? -3.354 -0.764 -21.840 1.00 94.88 88 LYS A O 1
ATOM 677 N N . GLN A 1 89 ? -4.156 0.025 -19.887 1.00 95.56 89 GLN A N 1
ATOM 678 C CA . GLN A 1 89 ? -5.110 0.974 -20.467 1.00 95.56 89 GLN A CA 1
ATOM 679 C C . GLN A 1 89 ? -4.466 2.332 -20.750 1.00 95.56 89 GLN A C 1
ATOM 681 O O . GLN A 1 89 ? -4.598 2.850 -21.854 1.00 95.56 89 GLN A O 1
ATOM 686 N N . GLU A 1 90 ? -3.727 2.870 -19.782 1.00 96.06 90 GLU A N 1
ATOM 687 C CA . GLU A 1 90 ? -3.177 4.230 -19.832 1.00 96.06 90 GLU A CA 1
ATOM 688 C C . GLU A 1 90 ? -1.739 4.274 -20.374 1.00 96.06 90 GLU A C 1
ATOM 690 O O . GLU A 1 90 ? -1.252 5.327 -20.782 1.00 96.06 90 GLU A O 1
ATOM 695 N N . HIS A 1 91 ? -1.053 3.127 -20.411 1.00 93.62 91 HIS A N 1
ATOM 696 C CA . HIS A 1 91 ? 0.323 2.990 -20.888 1.00 93.62 91 HIS A CA 1
ATOM 697 C C . HIS A 1 91 ? 0.445 1.858 -21.914 1.00 93.62 91 HIS A C 1
ATOM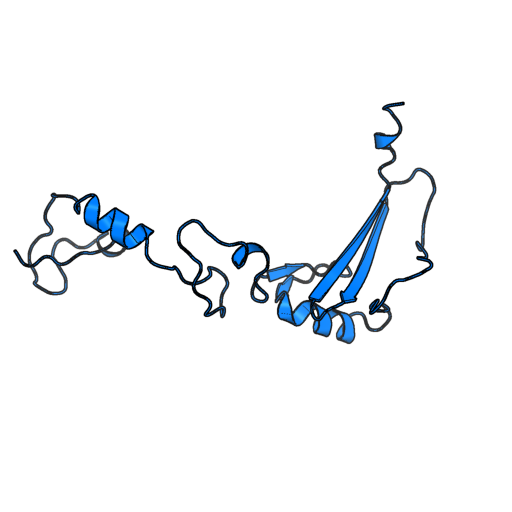 699 O O . HIS A 1 91 ? 1.367 1.048 -21.850 1.00 93.62 91 HIS A O 1
ATOM 705 N N . SER A 1 92 ? -0.478 1.800 -22.882 1.00 89.56 92 SER A N 1
ATOM 706 C CA . SER A 1 92 ? -0.537 0.735 -23.899 1.00 89.56 92 SER A CA 1
ATOM 707 C C . SER A 1 92 ? 0.731 0.594 -24.747 1.00 89.56 92 SER A C 1
ATOM 709 O O . SER A 1 92 ? 0.980 -0.474 -25.305 1.00 89.56 92 SER A O 1
ATOM 711 N N . ASP A 1 93 ? 1.528 1.659 -24.837 1.00 88.12 93 ASP A N 1
ATOM 712 C CA . ASP A 1 93 ? 2.802 1.669 -25.559 1.00 88.12 93 ASP A CA 1
ATOM 713 C C . ASP A 1 93 ? 3.929 0.966 -24.776 1.00 88.12 93 ASP A C 1
ATOM 715 O O . ASP A 1 93 ? 4.948 0.584 -25.355 1.00 88.12 93 ASP A O 1
ATOM 719 N N . PHE A 1 94 ? 3.750 0.744 -23.468 1.00 84.75 94 PHE A N 1
ATOM 720 C CA . PHE A 1 94 ? 4.698 0.022 -22.628 1.00 84.75 94 PHE A CA 1
ATOM 721 C C . PHE A 1 94 ? 4.422 -1.481 -22.638 1.00 84.75 94 PHE A C 1
ATOM 723 O O . PHE A 1 94 ? 3.313 -1.960 -22.400 1.00 84.75 94 PHE A O 1
ATOM 730 N N . SER A 1 95 ? 5.480 -2.259 -22.853 1.00 86.50 95 SER A N 1
ATOM 731 C CA . SER A 1 95 ? 5.409 -3.716 -22.758 1.00 86.50 95 SER A CA 1
ATOM 732 C C . SER A 1 95 ? 5.493 -4.166 -21.301 1.00 86.50 95 SER A C 1
ATOM 734 O O . SER A 1 95 ? 6.461 -3.865 -20.611 1.00 86.50 95 SER A O 1
ATOM 736 N N . ILE A 1 96 ? 4.501 -4.937 -20.848 1.00 89.94 96 ILE A N 1
ATOM 737 C CA . ILE A 1 96 ? 4.531 -5.594 -19.536 1.00 89.94 96 ILE A CA 1
ATOM 738 C C . ILE A 1 96 ? 5.300 -6.908 -19.661 1.00 89.94 96 ILE A C 1
ATOM 740 O O . ILE A 1 96 ? 4.929 -7.795 -20.436 1.00 89.94 96 ILE A O 1
ATOM 744 N N . HIS A 1 97 ? 6.362 -7.057 -18.879 1.00 86.69 97 HIS A N 1
ATOM 745 C CA . HIS A 1 97 ? 7.194 -8.251 -18.891 1.00 86.69 97 HIS A CA 1
ATOM 746 C C . HIS A 1 97 ? 6.532 -9.387 -18.101 1.00 86.69 97 HIS A C 1
ATOM 748 O O . HIS A 1 97 ? 6.301 -9.281 -16.899 1.00 86.69 97 HIS A O 1
ATOM 754 N N . ILE A 1 98 ? 6.222 -10.496 -18.780 1.00 85.56 98 ILE A N 1
ATOM 755 C CA . ILE A 1 98 ? 5.523 -11.659 -18.191 1.00 85.56 98 ILE A CA 1
ATOM 756 C C . ILE A 1 98 ? 6.430 -12.868 -17.912 1.00 85.56 98 ILE A C 1
ATOM 758 O O . ILE A 1 98 ? 5.969 -13.914 -17.459 1.00 85.56 98 ILE A O 1
ATOM 762 N N . LYS A 1 99 ? 7.715 -12.755 -18.247 1.00 81.62 99 LYS A N 1
ATOM 763 C CA . LYS A 1 99 ? 8.742 -13.794 -18.105 1.00 81.62 99 LYS A CA 1
ATOM 764 C C . LYS A 1 99 ? 10.114 -13.138 -17.962 1.00 81.62 99 LYS A C 1
ATOM 766 O O . LYS A 1 99 ? 10.223 -11.926 -18.141 1.00 81.62 99 LYS A O 1
ATOM 771 N N . GLU A 1 100 ? 11.137 -13.945 -17.686 1.00 73.94 100 GLU A N 1
ATOM 772 C CA . GLU A 1 100 ? 12.531 -13.493 -17.706 1.00 73.94 100 GLU A CA 1
ATOM 773 C C . GLU A 1 100 ? 12.851 -12.774 -19.022 1.00 73.94 100 GLU A C 1
ATOM 775 O O . GLU A 1 100 ? 12.485 -13.224 -20.115 1.00 73.94 100 GLU A O 1
ATOM 780 N N . VAL A 1 101 ? 13.499 -11.620 -18.892 1.00 70.44 101 VAL A N 1
ATOM 781 C CA . VAL A 1 101 ? 13.878 -10.754 -20.003 1.00 70.44 101 VAL A CA 1
ATOM 782 C C . VAL A 1 101 ? 15.387 -10.874 -20.169 1.00 70.44 101 VAL A C 1
ATOM 784 O O . VAL A 1 101 ? 16.134 -10.560 -19.249 1.00 70.44 101 VAL A O 1
ATOM 787 N N . GLU A 1 102 ? 15.841 -11.337 -21.333 1.00 69.12 102 GLU A N 1
ATOM 788 C CA . GLU A 1 102 ? 17.275 -11.538 -21.600 1.00 69.12 102 GLU A CA 1
ATOM 789 C C . GLU A 1 102 ? 18.041 -10.216 -21.777 1.00 69.12 102 GLU A C 1
ATOM 791 O O . GLU A 1 102 ? 19.250 -10.164 -21.568 1.00 69.12 102 GLU A O 1
ATOM 796 N N . SER A 1 103 ? 17.351 -9.136 -22.156 1.00 71.31 103 SER A N 1
ATOM 797 C CA . SER A 1 103 ? 17.958 -7.819 -22.363 1.00 71.31 103 SER A CA 1
ATOM 798 C C . SER A 1 103 ? 16.965 -6.686 -22.118 1.00 71.31 103 SER A C 1
ATOM 800 O O . SER A 1 103 ? 15.858 -6.716 -22.657 1.00 71.31 103 SER A O 1
ATOM 802 N N . MET A 1 104 ? 17.389 -5.657 -21.386 1.00 72.69 104 MET A N 1
ATOM 803 C CA . MET A 1 104 ? 16.647 -4.409 -21.199 1.00 72.69 104 MET A CA 1
ATOM 804 C C . MET A 1 104 ? 17.333 -3.276 -21.965 1.00 72.69 104 MET A C 1
ATOM 806 O O . MET A 1 104 ? 18.562 -3.186 -21.992 1.00 72.69 104 MET A O 1
ATOM 810 N N . ARG A 1 105 ? 16.536 -2.407 -22.590 1.00 76.12 105 ARG A N 1
ATOM 811 C CA . ARG A 1 105 ? 17.012 -1.176 -23.222 1.00 76.12 105 ARG A CA 1
ATOM 812 C C . ARG A 1 105 ? 16.669 0.000 -22.313 1.00 76.12 105 ARG A C 1
ATOM 814 O O . ARG A 1 105 ? 15.513 0.159 -21.941 1.00 76.12 105 ARG A O 1
ATOM 821 N N . LEU A 1 106 ? 17.673 0.804 -21.978 1.00 80.69 106 LEU A N 1
ATOM 822 C CA . LEU A 1 106 ? 17.497 2.060 -21.255 1.00 80.69 106 LEU A CA 1
ATOM 823 C C . LEU A 1 106 ? 17.458 3.187 -22.284 1.00 80.69 106 LEU A C 1
ATOM 825 O O . LEU A 1 106 ? 18.492 3.564 -22.841 1.00 80.69 106 LEU A O 1
ATOM 829 N N . ASP A 1 107 ? 16.259 3.668 -22.595 1.00 78.88 107 ASP A N 1
ATOM 830 C CA . ASP A 1 107 ? 16.107 4.815 -23.485 1.00 78.88 107 ASP A CA 1
ATOM 831 C C . ASP A 1 107 ? 16.625 6.087 -22.806 1.00 78.88 107 ASP A C 1
ATOM 833 O O . ASP A 1 107 ? 16.545 6.228 -21.589 1.00 78.88 107 ASP A O 1
ATOM 837 N N . GLU A 1 108 ? 17.213 6.989 -23.594 1.00 82.25 108 GLU A N 1
ATOM 838 C CA . GLU A 1 108 ? 17.767 8.269 -23.112 1.00 82.25 108 GLU A CA 1
ATOM 839 C C . GLU A 1 108 ? 18.896 8.138 -22.071 1.00 82.25 108 GLU A C 1
ATOM 841 O O . GLU A 1 108 ? 19.243 9.095 -21.385 1.00 82.25 108 GLU A O 1
ATOM 846 N N . PHE A 1 109 ? 19.537 6.968 -21.988 1.00 82.69 109 PHE A N 1
ATOM 847 C CA . PHE A 1 109 ? 20.701 6.763 -21.130 1.00 82.69 109 PHE A CA 1
ATOM 848 C C . PHE A 1 109 ? 21.868 7.696 -21.500 1.00 82.69 109 PHE A C 1
ATOM 850 O O . PHE A 1 109 ? 22.397 7.649 -22.615 1.00 82.69 109 PHE A O 1
ATOM 857 N N . GLN A 1 110 ? 22.322 8.479 -20.519 1.00 79.81 110 GLN A N 1
ATOM 858 C CA . GLN A 1 110 ? 23.505 9.338 -20.583 1.00 79.81 110 GLN A CA 1
ATOM 859 C C . GLN A 1 110 ? 24.524 8.874 -19.535 1.00 79.81 110 GLN A C 1
ATOM 861 O O . GLN A 1 110 ? 24.233 8.780 -18.342 1.00 79.81 110 GLN A O 1
ATOM 866 N N . TYR A 1 111 ? 25.748 8.559 -19.968 1.00 79.44 111 TYR A N 1
ATOM 867 C CA . TYR A 1 111 ? 26.785 8.097 -19.047 1.00 79.44 111 TYR A CA 1
ATOM 868 C C . TYR A 1 111 ? 27.224 9.223 -18.099 1.00 79.44 111 TYR A C 1
ATOM 870 O O . TYR A 1 111 ? 27.738 10.245 -18.544 1.00 79.44 111 TYR A O 1
ATOM 878 N N . GLY A 1 112 ? 27.111 8.983 -16.789 1.00 76.88 112 GLY A N 1
ATOM 879 C CA . GLY A 1 112 ? 27.545 9.922 -15.747 1.00 76.88 112 GLY A CA 1
ATOM 880 C C . GLY A 1 112 ? 26.449 10.863 -15.245 1.00 76.88 112 GLY A C 1
ATOM 881 O O . GLY A 1 112 ? 26.690 11.578 -14.275 1.00 76.88 112 GLY A O 1
ATOM 882 N N . GLU A 1 113 ? 25.264 10.825 -15.850 1.00 80.88 113 GLU A N 1
ATOM 883 C CA . GLU A 1 113 ? 24.079 11.528 -15.362 1.00 80.88 113 GLU A CA 1
ATOM 884 C C . GLU A 1 113 ? 23.246 10.620 -14.448 1.00 80.88 113 GLU A C 1
ATOM 886 O O . GLU A 1 113 ? 23.302 9.389 -14.538 1.00 80.88 113 GLU A O 1
ATOM 891 N N . GLU A 1 114 ? 22.499 11.236 -13.533 1.00 84.19 114 GLU A N 1
ATOM 892 C CA . GLU A 1 114 ? 21.501 10.536 -12.728 1.00 84.19 114 GLU A CA 1
ATOM 893 C C . GLU A 1 114 ? 20.286 10.217 -13.603 1.00 84.19 114 GLU A C 1
ATOM 895 O O . GLU A 1 114 ? 19.825 11.049 -14.384 1.00 84.19 114 GLU A O 1
ATOM 900 N N . GLY A 1 115 ? 19.762 9.003 -13.476 1.00 84.06 115 GLY A N 1
ATOM 901 C CA . GLY A 1 115 ? 18.605 8.556 -14.241 1.00 84.06 115 GLY A CA 1
ATOM 902 C C . GLY A 1 115 ? 17.895 7.412 -13.538 1.00 84.06 115 GLY A C 1
ATOM 903 O O . GLY A 1 115 ? 18.517 6.675 -12.770 1.00 84.06 115 GLY A O 1
ATOM 904 N N . SER A 1 116 ? 16.590 7.284 -13.778 1.00 87.25 116 SER A N 1
ATOM 905 C CA 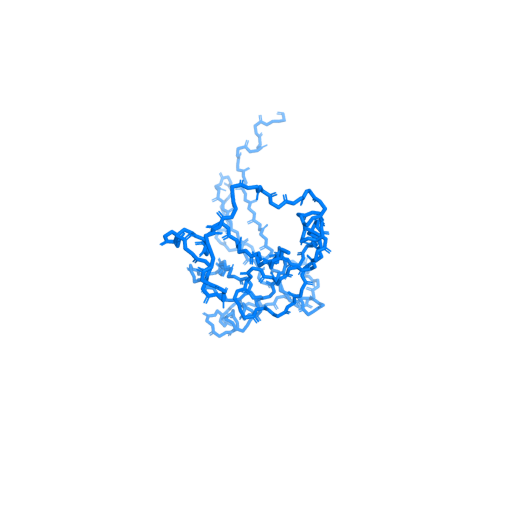. SER A 1 116 ? 15.751 6.202 -13.259 1.00 87.25 116 SER A CA 1
ATOM 906 C C . SER A 1 116 ? 14.811 5.692 -14.345 1.00 87.25 116 SER A C 1
ATOM 908 O O . SER A 1 116 ? 14.146 6.479 -15.013 1.00 87.25 116 SER A O 1
ATOM 910 N N . TRP A 1 117 ? 14.733 4.374 -14.487 1.00 88.62 117 TRP A N 1
ATOM 911 C CA . TRP A 1 117 ? 13.882 3.670 -15.438 1.00 88.62 117 TRP A CA 1
ATOM 912 C C . TRP A 1 117 ? 13.018 2.661 -14.701 1.00 88.62 117 TRP A C 1
ATOM 914 O O . TRP A 1 117 ? 13.476 1.997 -13.767 1.00 88.62 117 TRP A O 1
ATOM 924 N N . TYR A 1 118 ? 11.774 2.538 -15.154 1.00 89.62 118 TYR A N 1
ATOM 925 C CA . TYR A 1 118 ? 10.763 1.707 -14.521 1.00 89.62 118 TYR A CA 1
ATOM 926 C C . TYR A 1 118 ? 10.200 0.707 -15.525 1.00 89.62 118 TYR A C 1
ATOM 928 O O . TYR A 1 118 ? 9.667 1.093 -16.564 1.00 89.62 118 TYR A O 1
ATOM 936 N N . GLY A 1 119 ? 10.309 -0.580 -15.206 1.00 89.44 119 GLY A N 1
ATOM 937 C CA . GLY A 1 119 ? 9.784 -1.671 -16.023 1.00 89.44 119 GLY A CA 1
ATOM 938 C C . GLY A 1 119 ? 8.596 -2.351 -15.339 1.00 89.44 119 GLY A C 1
ATOM 939 O O . GLY A 1 119 ? 8.761 -2.846 -14.223 1.00 89.44 119 GLY A O 1
ATOM 940 N N . PRO A 1 120 ? 7.403 -2.418 -15.958 1.00 92.50 120 PRO A N 1
ATOM 941 C CA . PRO A 1 120 ? 6.293 -3.180 -15.399 1.00 92.50 120 PRO A CA 1
ATOM 942 C C . PRO A 1 120 ? 6.504 -4.685 -15.617 1.00 92.50 120 PRO A C 1
ATOM 944 O O . PRO A 1 120 ? 6.661 -5.151 -16.747 1.00 92.50 120 PRO A O 1
ATOM 947 N N . PHE A 1 121 ? 6.442 -5.461 -14.539 1.00 92.62 121 PHE A N 1
ATOM 948 C CA . PHE A 1 121 ? 6.497 -6.923 -14.553 1.00 92.62 121 PHE A CA 1
ATOM 949 C C . PHE A 1 121 ? 5.204 -7.522 -14.012 1.00 92.62 121 PHE A C 1
ATOM 951 O O . PHE A 1 121 ? 4.646 -7.044 -13.026 1.00 92.62 121 PHE A O 1
ATOM 958 N N . PHE A 1 122 ? 4.752 -8.616 -14.619 1.00 91.38 122 PHE A N 1
ATOM 959 C CA . PHE A 1 122 ? 3.641 -9.411 -14.115 1.00 91.38 122 PHE A CA 1
ATOM 960 C C . PHE A 1 122 ? 3.989 -10.897 -14.134 1.00 91.38 122 PHE A C 1
ATOM 962 O O . PHE A 1 122 ? 3.954 -11.548 -15.177 1.00 91.38 122 PHE A O 1
ATOM 969 N N . VAL A 1 123 ? 4.324 -11.443 -12.968 1.00 88.81 123 VAL A N 1
ATOM 970 C CA . VAL A 1 123 ? 4.818 -12.817 -12.823 1.00 88.81 123 VAL A CA 1
ATOM 971 C C . VAL A 1 123 ? 4.115 -13.475 -11.640 1.00 88.81 123 VAL A C 1
ATOM 973 O O . VAL A 1 123 ? 3.875 -12.842 -10.617 1.00 88.81 123 VAL A O 1
ATOM 976 N N . HIS A 1 124 ? 3.732 -14.746 -11.785 1.00 87.75 124 HIS A N 1
ATOM 977 C CA . HIS A 1 124 ? 3.023 -15.515 -10.748 1.00 87.75 124 HIS A CA 1
ATOM 978 C C . HIS A 1 124 ? 1.768 -14.822 -10.179 1.00 87.75 124 HIS A C 1
ATOM 980 O O . HIS A 1 124 ? 1.436 -14.975 -9.006 1.00 87.75 124 HIS A O 1
ATOM 986 N N . GLY A 1 125 ? 1.048 -14.066 -11.016 1.00 87.12 125 GLY A N 1
ATOM 987 C CA . GLY A 1 125 ? -0.164 -13.352 -10.602 1.00 87.12 125 GLY A CA 1
ATOM 988 C C . GLY A 1 125 ? 0.098 -12.073 -9.801 1.00 87.12 125 GLY A C 1
ATOM 989 O O . GLY A 1 125 ? -0.848 -11.491 -9.277 1.00 87.12 125 GLY A O 1
ATOM 990 N N . GLN A 1 126 ? 1.354 -11.640 -9.697 1.00 87.94 126 GLN A N 1
ATOM 991 C CA . GLN A 1 126 ? 1.763 -10.447 -8.966 1.00 87.94 126 GLN A CA 1
ATOM 992 C C . GLN A 1 126 ? 2.390 -9.427 -9.911 1.00 87.94 126 GLN A C 1
ATOM 994 O O . GLN A 1 126 ? 3.096 -9.784 -10.854 1.00 87.94 126 GLN A O 1
ATOM 999 N N . PHE A 1 127 ? 2.105 -8.153 -9.649 1.00 91.94 127 PHE A N 1
ATOM 1000 C CA . PHE A 1 127 ? 2.674 -7.028 -10.376 1.00 91.94 127 PHE A CA 1
ATOM 1001 C C . PHE A 1 127 ? 3.874 -6.461 -9.614 1.00 91.94 127 PHE A C 1
ATOM 1003 O O . PHE A 1 127 ? 3.805 -6.278 -8.398 1.00 91.94 127 PHE A O 1
ATOM 1010 N N . PHE A 1 128 ? 4.942 -6.146 -10.338 1.00 91.19 128 PHE A N 1
ATOM 1011 C CA . PHE A 1 128 ? 6.161 -5.558 -9.799 1.00 91.19 128 PHE A CA 1
ATOM 1012 C C . PHE A 1 128 ? 6.637 -4.408 -10.681 1.00 91.19 128 PHE A C 1
ATOM 1014 O O . PHE A 1 128 ? 6.470 -4.436 -11.899 1.00 91.19 128 PHE A O 1
ATOM 1021 N N . TRP A 1 129 ? 7.284 -3.432 -10.052 1.00 91.81 129 TRP A N 1
ATOM 1022 C CA . TRP A 1 129 ? 8.116 -2.459 -10.744 1.00 91.81 129 TRP A CA 1
ATOM 1023 C C . TRP A 1 129 ? 9.566 -2.914 -10.646 1.00 91.81 129 TRP A C 1
ATOM 1025 O O . TRP A 1 129 ? 10.101 -3.025 -9.543 1.00 91.81 129 TRP A O 1
ATOM 1035 N N . ASP A 1 130 ? 10.189 -3.164 -11.788 1.00 88.88 130 ASP A N 1
ATOM 1036 C CA . ASP A 1 130 ? 11.641 -3.163 -11.886 1.00 88.88 130 ASP A CA 1
ATOM 1037 C C . ASP A 1 130 ? 12.116 -1.708 -11.901 1.00 88.88 130 ASP A C 1
ATOM 1039 O O . ASP A 1 130 ? 11.543 -0.880 -12.613 1.00 88.88 130 ASP A O 1
ATOM 1043 N N . VAL A 1 131 ? 13.113 -1.390 -11.081 1.00 89.06 131 VAL A N 1
ATOM 1044 C CA . VAL A 1 131 ? 13.660 -0.041 -10.944 1.00 89.06 131 VAL A CA 1
ATOM 1045 C C . VAL A 1 131 ? 15.146 -0.112 -11.222 1.00 89.06 131 VAL A C 1
ATOM 1047 O O . VAL A 1 131 ? 15.918 -0.650 -10.429 1.00 89.06 131 VAL A O 1
ATOM 1050 N N . THR A 1 132 ? 15.550 0.476 -12.340 1.00 86.81 132 THR A N 1
ATOM 1051 C CA . THR A 1 132 ? 16.959 0.684 -12.657 1.00 86.81 132 THR A CA 1
ATOM 1052 C C . THR A 1 132 ? 17.289 2.143 -12.413 1.00 86.81 132 THR A C 1
ATOM 1054 O O . THR A 1 132 ? 16.633 3.016 -12.969 1.00 86.81 132 THR A O 1
ATOM 1057 N N . SER A 1 133 ? 18.308 2.425 -11.606 1.00 87.19 133 SER A N 1
ATOM 1058 C CA . SER A 1 133 ? 18.767 3.791 -11.350 1.00 87.19 133 SER A CA 1
ATOM 1059 C C . SER A 1 133 ? 20.283 3.896 -11.451 1.00 87.19 133 SER A C 1
ATOM 1061 O O . SER A 1 133 ? 21.002 2.967 -11.079 1.00 87.19 133 SER A O 1
ATOM 1063 N N . ILE A 1 134 ? 20.777 5.041 -11.915 1.00 82.94 134 ILE A N 1
ATOM 1064 C CA . ILE A 1 134 ? 22.206 5.365 -11.923 1.00 82.94 134 ILE A CA 1
ATOM 1065 C C . ILE A 1 134 ? 22.471 6.362 -10.809 1.00 82.94 134 ILE A C 1
ATOM 1067 O O . ILE A 1 134 ? 21.966 7.478 -10.849 1.00 82.94 134 ILE A O 1
ATOM 1071 N N . ASP A 1 135 ? 23.315 5.972 -9.859 1.00 78.75 135 ASP A N 1
ATOM 1072 C CA . ASP A 1 135 ? 23.869 6.876 -8.856 1.00 78.75 135 ASP A CA 1
ATOM 1073 C C . ASP A 1 135 ? 25.329 7.197 -9.228 1.00 78.75 135 ASP A C 1
ATOM 1075 O O . ASP A 1 135 ? 26.229 6.390 -8.961 1.00 78.75 135 ASP A O 1
ATOM 1079 N N . PRO A 1 136 ? 25.612 8.352 -9.855 1.00 69.06 136 PRO A N 1
ATOM 1080 C CA . PRO A 1 136 ? 26.977 8.723 -10.212 1.00 69.06 136 PRO A CA 1
ATOM 1081 C C . PRO A 1 136 ? 27.876 9.002 -8.991 1.00 69.06 136 PRO A C 1
ATOM 1083 O O . PRO A 1 136 ? 29.099 8.891 -9.113 1.00 69.06 136 PRO A O 1
ATOM 1086 N N . ALA A 1 137 ? 27.314 9.311 -7.816 1.00 67.94 137 ALA A N 1
ATOM 1087 C CA . ALA A 1 137 ? 28.060 9.620 -6.593 1.00 67.94 137 ALA A CA 1
ATOM 1088 C C . ALA A 1 137 ? 28.555 8.361 -5.862 1.00 67.94 137 ALA A C 1
ATOM 1090 O O . ALA A 1 137 ? 29.593 8.396 -5.196 1.00 67.94 137 ALA A O 1
ATOM 1091 N N . SER A 1 138 ? 27.886 7.221 -6.051 1.00 62.12 138 SER A N 1
ATOM 1092 C CA . SER A 1 138 ? 28.325 5.924 -5.510 1.00 62.12 138 SER A CA 1
ATOM 1093 C C . SER A 1 138 ? 29.696 5.446 -6.043 1.00 62.12 138 SER A C 1
ATOM 1095 O O . SER A 1 138 ? 30.317 4.561 -5.454 1.00 62.12 138 SER A O 1
ATOM 1097 N N . LYS A 1 139 ? 30.240 6.092 -7.091 1.00 53.47 139 LYS A N 1
ATOM 1098 C CA . LYS A 1 139 ? 31.606 5.872 -7.612 1.00 53.47 139 LYS A CA 1
ATOM 1099 C C . LYS A 1 139 ? 32.732 6.526 -6.791 1.00 53.47 139 LYS A C 1
ATOM 1101 O O . LYS A 1 139 ? 33.894 6.304 -7.111 1.00 53.47 139 LYS A O 1
ATOM 1106 N N . LEU A 1 140 ? 32.434 7.313 -5.753 1.00 50.59 140 LEU A N 1
ATOM 1107 C CA . LEU A 1 140 ? 33.447 8.002 -4.928 1.00 50.59 140 LEU A CA 1
ATOM 1108 C C . LEU A 1 140 ? 33.984 7.172 -3.739 1.00 50.59 140 LEU A C 1
ATOM 1110 O O . LEU A 1 140 ? 34.675 7.719 -2.882 1.00 50.59 140 LEU A O 1
ATOM 1114 N N . LEU A 1 141 ? 33.683 5.869 -3.670 1.00 45.38 141 LEU A N 1
ATOM 1115 C CA . LEU A 1 141 ? 34.095 4.975 -2.572 1.00 45.38 141 LEU A CA 1
ATOM 1116 C C . LEU A 1 141 ? 35.002 3.802 -3.006 1.00 45.38 141 LEU A C 1
ATOM 1118 O O . LEU A 1 141 ? 35.005 2.765 -2.342 1.00 45.38 141 LEU A O 1
ATOM 1122 N N . ILE A 1 142 ? 35.776 3.949 -4.089 1.00 42.62 142 ILE A N 1
ATOM 1123 C CA . ILE A 1 142 ? 36.836 2.992 -4.473 1.00 42.62 142 ILE A CA 1
ATOM 1124 C C . ILE A 1 142 ? 38.204 3.658 -4.361 1.00 42.62 142 ILE A C 1
ATOM 1126 O O . ILE A 1 142 ? 38.363 4.755 -4.942 1.00 42.62 142 ILE A O 1
#

Sequence (142 aa):
VNGHLLCGGCKTGLKDCPTCRQQFSEVKPTRTITQVLDALPTRCKHKNCEVCVRPGGDDHEKYCGFQITDCKLCECEVCAKEILEHVKQEHSDFSIHIKEVESMRLDEFQYGEEGSWYGPFFVHGQFFWDVTSIDPASKLLI

Secondary structure (DSSP, 8-state):
-------HHHHTT-SB-TTT-PBPPSSPPPHHHHHHHHTSPEEPSSTT--PEEPTT--SHHHH-TTSEEE-SSSS-EEETTTHHHHHHHH-TTSPPB-S--S----TT--TTS-EEEEEEEEETTEEEEEEEEE-SGGGGG-

Radius of gyration: 25.28 Å; chains: 1; bounding box: 65×30×64 Å